Protein AF-A0A4Y3WVN1-F1 (afdb_monomer_lite)

Organism: NCBI:txid76726

pLDDT: mean 84.4, std 11.0, range [40.97, 95.12]

Structure (mmCIF, N/CA/C/O backbone):
data_AF-A0A4Y3WVN1-F1
#
_entry.id   AF-A0A4Y3WVN1-F1
#
loop_
_atom_site.group_PDB
_atom_site.id
_atom_site.type_symbol
_atom_site.label_atom_id
_atom_site.label_alt_id
_atom_site.label_comp_id
_atom_site.label_asym_id
_atom_site.label_entity_id
_atom_site.label_seq_id
_atom_site.pdbx_PDB_ins_code
_atom_site.Cartn_x
_atom_site.Cartn_y
_atom_site.Cartn_z
_atom_site.occupancy
_atom_site.B_iso_or_equiv
_atom_site.auth_seq_id
_atom_site.auth_comp_id
_atom_site.auth_asym_id
_atom_site.auth_atom_id
_atom_site.pdbx_PDB_model_num
ATOM 1 N N . MET A 1 1 ? -23.811 -2.753 -22.718 1.00 45.78 1 MET A N 1
ATOM 2 C CA . MET A 1 1 ? -23.721 -3.896 -21.784 1.00 45.78 1 MET A CA 1
ATOM 3 C C . MET A 1 1 ? -22.757 -3.502 -20.680 1.00 45.78 1 MET A C 1
ATOM 5 O O . MET A 1 1 ? -21.710 -2.979 -21.042 1.00 45.78 1 MET A O 1
ATOM 9 N N . PRO A 1 2 ? -23.090 -3.637 -19.386 1.00 50.47 2 PRO A N 1
ATOM 10 C CA . PRO A 1 2 ? -22.130 -3.324 -18.333 1.00 50.47 2 PRO A CA 1
ATOM 11 C C . PRO A 1 2 ? -20.973 -4.324 -18.413 1.00 50.47 2 PRO A C 1
ATOM 13 O O . PRO A 1 2 ? -21.191 -5.534 -18.348 1.00 50.47 2 PRO A O 1
ATOM 16 N N . THR A 1 3 ? -19.756 -3.825 -18.608 1.00 57.03 3 THR A N 1
ATOM 17 C CA . THR A 1 3 ? -18.534 -4.616 -18.480 1.00 57.03 3 THR A CA 1
ATOM 18 C C . THR A 1 3 ? -18.423 -5.072 -17.031 1.00 57.03 3 THR A C 1
ATOM 20 O O . THR A 1 3 ? -18.305 -4.260 -16.115 1.00 57.03 3 THR A O 1
ATOM 23 N N . GLN A 1 4 ? -18.521 -6.380 -16.803 1.00 53.94 4 GLN A N 1
ATOM 24 C CA . GLN A 1 4 ? -18.196 -6.953 -15.502 1.00 53.94 4 GLN A CA 1
ATOM 25 C C . GLN A 1 4 ? -16.673 -6.946 -15.364 1.00 53.94 4 GLN A C 1
ATOM 27 O O . GLN A 1 4 ? -15.979 -7.599 -16.139 1.00 53.94 4 GLN A O 1
ATOM 32 N N . HIS A 1 5 ? -16.158 -6.191 -14.397 1.00 59.94 5 HIS A N 1
ATOM 33 C CA . HIS A 1 5 ? -14.740 -6.182 -14.055 1.00 59.94 5 HIS A CA 1
ATOM 34 C C . HIS A 1 5 ? -14.532 -7.087 -12.836 1.00 59.94 5 HIS A C 1
ATOM 36 O O . HIS A 1 5 ? -14.998 -6.775 -11.741 1.00 59.94 5 HIS A O 1
ATOM 42 N N . SER A 1 6 ? -13.864 -8.227 -13.022 1.00 67.94 6 SER A N 1
ATOM 43 C CA . SER A 1 6 ? -13.418 -9.080 -11.917 1.00 67.94 6 SER A CA 1
ATOM 44 C C . SER A 1 6 ? -12.037 -8.625 -11.448 1.00 67.94 6 SER A C 1
ATOM 46 O O . SER A 1 6 ? -11.117 -8.546 -12.261 1.00 67.94 6 SER A O 1
ATOM 48 N N . ALA A 1 7 ? -11.879 -8.360 -10.153 1.00 72.06 7 ALA A N 1
ATOM 49 C CA . ALA A 1 7 ? -10.590 -8.050 -9.542 1.00 72.06 7 ALA A CA 1
ATOM 50 C C . ALA A 1 7 ? -10.272 -9.062 -8.436 1.00 72.06 7 ALA A C 1
ATOM 52 O O . ALA A 1 7 ? -11.139 -9.396 -7.625 1.00 72.06 7 ALA A O 1
ATOM 53 N N . THR A 1 8 ? -9.024 -9.527 -8.404 1.00 82.81 8 THR A N 1
ATOM 54 C CA . THR A 1 8 ? -8.519 -10.441 -7.373 1.00 82.81 8 THR A CA 1
ATOM 55 C C . THR A 1 8 ? -7.717 -9.653 -6.345 1.00 82.81 8 THR A C 1
ATOM 57 O O . THR A 1 8 ? -6.919 -8.774 -6.688 1.00 82.81 8 THR A O 1
ATOM 60 N N . TYR A 1 9 ? -7.949 -9.965 -5.075 1.00 86.50 9 TYR A N 1
ATOM 61 C CA . TYR A 1 9 ? -7.278 -9.336 -3.949 1.00 86.50 9 TYR A CA 1
ATOM 62 C C . TYR A 1 9 ? -6.669 -10.409 -3.062 1.00 86.50 9 TYR A C 1
ATOM 64 O O . TYR A 1 9 ? -7.332 -11.394 -2.735 1.00 86.50 9 TYR A O 1
ATOM 72 N N . ASP A 1 10 ? -5.453 -10.162 -2.592 1.00 88.31 10 ASP A N 1
ATOM 73 C CA . ASP A 1 10 ? -4.895 -10.932 -1.494 1.00 88.31 10 ASP A CA 1
ATOM 74 C C . ASP A 1 10 ? -5.360 -10.307 -0.178 1.00 88.31 10 ASP A C 1
ATOM 76 O O . ASP A 1 10 ? -5.363 -9.080 -0.000 1.00 88.31 10 ASP A O 1
ATOM 80 N N . VAL A 1 11 ? -5.746 -11.173 0.755 1.00 88.81 11 VAL A N 1
ATOM 81 C CA . VAL A 1 11 ? -6.246 -10.788 2.073 1.00 88.81 11 VAL A CA 1
ATOM 82 C C . VAL A 1 11 ? -5.196 -11.148 3.112 1.00 88.81 11 VAL A C 1
ATOM 84 O O . VAL A 1 11 ? -4.855 -12.317 3.276 1.00 88.81 11 VAL A O 1
ATOM 87 N N . ALA A 1 12 ? -4.702 -10.149 3.837 1.00 88.69 12 ALA A N 1
ATOM 88 C CA . ALA A 1 12 ? -3.819 -10.349 4.978 1.00 88.69 12 ALA A CA 1
ATOM 89 C C . ALA A 1 12 ? -4.538 -9.971 6.277 1.00 88.69 12 ALA A C 1
ATOM 91 O O . ALA A 1 12 ? -5.179 -8.923 6.359 1.00 88.69 12 ALA A O 1
ATOM 92 N N . VAL A 1 13 ? -4.409 -10.807 7.307 1.00 89.38 13 VAL A N 1
ATOM 93 C CA . VAL A 1 13 ? -4.807 -10.459 8.677 1.00 89.38 13 VAL A CA 1
ATOM 94 C C . VAL A 1 13 ? -3.592 -9.849 9.367 1.00 89.38 13 VAL A C 1
ATOM 96 O O . VAL A 1 13 ? -2.522 -10.453 9.356 1.00 89.38 13 VAL A O 1
ATOM 99 N N . VAL A 1 14 ? -3.750 -8.670 9.964 1.00 85.69 14 VAL A N 1
ATOM 100 C CA . VAL A 1 14 ? -2.683 -7.998 10.718 1.00 85.69 14 VAL A CA 1
ATOM 101 C C . VAL A 1 14 ? -3.135 -7.684 12.139 1.00 85.69 14 VAL A C 1
ATOM 103 O O . VAL A 1 14 ? -4.270 -7.251 12.364 1.00 85.69 14 VAL A O 1
ATOM 106 N N . ASP A 1 15 ? -2.237 -7.894 13.098 1.00 84.00 15 ASP A N 1
ATOM 107 C CA . ASP A 1 15 ? -2.437 -7.513 14.492 1.00 84.00 15 ASP A CA 1
ATOM 108 C C . ASP A 1 15 ? -2.024 -6.052 14.696 1.00 84.00 15 ASP A C 1
ATOM 110 O O . ASP A 1 15 ? -0.886 -5.656 14.446 1.00 84.00 15 ASP A O 1
ATOM 114 N N . LEU A 1 16 ? -2.966 -5.233 15.156 1.00 75.31 16 LEU A N 1
ATOM 115 C CA . LEU A 1 16 ? -2.748 -3.841 15.528 1.00 75.31 16 LEU A CA 1
ATOM 116 C C . LEU A 1 16 ? -2.895 -3.695 17.050 1.00 75.31 16 LEU A C 1
ATOM 118 O O . LEU A 1 16 ? -3.639 -4.454 17.675 1.00 75.31 16 LEU A O 1
ATOM 122 N N . PRO A 1 17 ? -2.310 -2.649 17.666 1.00 72.69 17 PRO A N 1
ATOM 123 C CA . PRO A 1 17 ? -2.490 -2.388 19.097 1.00 72.69 17 PRO A CA 1
ATOM 124 C C . PRO A 1 17 ? -3.959 -2.260 19.540 1.00 72.69 17 PRO A C 1
ATOM 126 O O . PRO A 1 17 ? -4.273 -2.431 20.712 1.00 72.69 17 PRO A O 1
ATOM 129 N N . GLU A 1 18 ? -4.863 -1.922 18.614 1.00 72.56 18 GLU A N 1
ATOM 130 C CA . GLU A 1 18 ? -6.287 -1.685 18.887 1.00 72.56 18 GLU A CA 1
ATOM 131 C C . GLU A 1 18 ? -7.200 -2.852 18.428 1.00 72.56 18 GLU A C 1
ATOM 133 O O . GLU A 1 18 ? -8.428 -2.715 18.469 1.00 72.56 18 GLU A O 1
ATOM 138 N N . GLY A 1 19 ? -6.621 -3.981 17.986 1.00 77.69 19 GLY A N 1
ATOM 139 C CA . GLY A 1 19 ? -7.324 -5.191 17.533 1.00 77.69 19 GLY A CA 1
ATOM 140 C C . GLY A 1 19 ? -6.758 -5.785 16.236 1.00 77.69 19 GLY A C 1
ATOM 141 O O . GLY A 1 19 ? -5.700 -5.388 15.770 1.00 77.69 19 GLY A O 1
ATOM 142 N N . ARG A 1 20 ? -7.484 -6.722 15.619 1.00 82.75 20 ARG A N 1
ATOM 143 C CA . ARG A 1 20 ? -7.120 -7.294 14.310 1.00 82.75 20 ARG A CA 1
ATOM 144 C C . ARG A 1 20 ? -7.732 -6.497 13.165 1.00 82.75 20 ARG A C 1
ATOM 146 O O . ARG A 1 20 ? -8.865 -6.027 13.281 1.00 82.75 20 ARG A O 1
ATOM 153 N N . ALA A 1 21 ? -7.005 -6.382 12.060 1.00 82.44 21 ALA 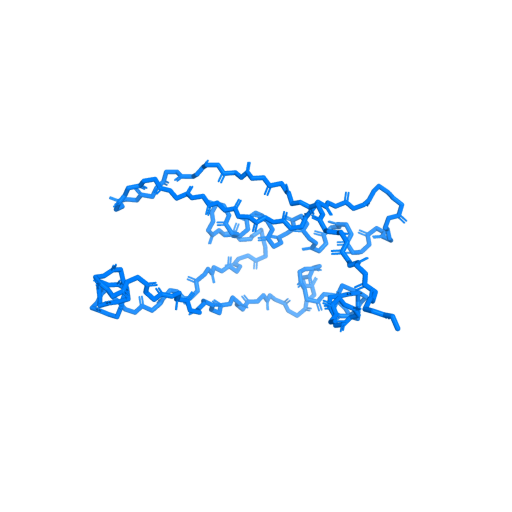A N 1
ATOM 154 C CA . ALA A 1 21 ? -7.488 -5.774 10.827 1.00 82.44 21 ALA A CA 1
ATOM 155 C C . ALA A 1 21 ? -7.297 -6.710 9.630 1.00 82.44 21 ALA A C 1
ATOM 157 O O . ALA A 1 21 ? -6.360 -7.505 9.588 1.00 82.44 21 ALA A O 1
ATOM 158 N N . LEU A 1 22 ? -8.196 -6.584 8.653 1.00 86.25 22 LEU A N 1
ATOM 159 C CA . LEU A 1 22 ? -8.037 -7.173 7.329 1.00 86.25 22 LEU A CA 1
ATOM 160 C C . LEU A 1 22 ? -7.458 -6.114 6.396 1.00 86.25 22 LEU A C 1
ATOM 162 O O . LEU A 1 22 ? -8.019 -5.026 6.257 1.00 86.25 22 LEU A O 1
ATOM 166 N N . VAL A 1 23 ? -6.345 -6.445 5.755 1.00 86.50 23 VAL A N 1
ATOM 167 C CA . VAL A 1 23 ? -5.732 -5.648 4.697 1.00 86.50 23 VAL A CA 1
ATOM 168 C C . VAL A 1 23 ? -6.036 -6.330 3.372 1.00 86.50 23 VAL A C 1
ATOM 170 O O . VAL A 1 23 ? -5.603 -7.456 3.133 1.00 86.50 23 VAL A O 1
ATOM 173 N N . LEU A 1 24 ? -6.775 -5.631 2.514 1.00 86.94 24 LEU A N 1
ATOM 174 C CA . LEU A 1 24 ? -7.004 -6.026 1.129 1.00 86.94 24 LEU A CA 1
ATOM 175 C C . LEU A 1 24 ? -5.949 -5.350 0.259 1.00 86.94 24 LEU A C 1
ATOM 177 O O . LEU A 1 24 ? -5.783 -4.131 0.309 1.00 86.94 24 LEU A O 1
ATOM 181 N N . SER A 1 25 ? -5.220 -6.129 -0.528 1.00 84.62 25 SER A N 1
ATOM 182 C CA . SER A 1 25 ? -4.270 -5.610 -1.513 1.00 84.62 25 SER A CA 1
ATOM 183 C C . SER A 1 25 ? -4.552 -6.251 -2.864 1.00 84.62 25 SER A C 1
ATOM 185 O O . SER A 1 25 ? -4.845 -7.442 -2.880 1.00 84.62 25 SER A O 1
ATOM 187 N N . PRO A 1 26 ? -4.441 -5.524 -3.989 1.00 81.56 26 PRO A N 1
ATOM 188 C CA . PRO A 1 26 ? -4.500 -6.156 -5.301 1.00 81.56 26 PRO A CA 1
ATOM 189 C C . PRO A 1 26 ? -3.521 -7.329 -5.367 1.00 81.56 26 PRO A C 1
ATOM 191 O O . PRO A 1 26 ? -2.393 -7.223 -4.863 1.00 81.56 26 PRO A O 1
ATOM 194 N N . THR A 1 27 ? -3.962 -8.445 -5.943 1.00 86.06 27 THR A N 1
ATOM 195 C CA . THR A 1 27 ? -3.052 -9.537 -6.291 1.00 86.06 27 THR A CA 1
ATOM 196 C C . THR A 1 27 ? -2.058 -9.006 -7.318 1.00 86.06 27 THR A C 1
ATOM 198 O O . THR A 1 27 ? -2.440 -8.288 -8.241 1.00 86.06 27 THR A O 1
ATOM 201 N N . ILE A 1 28 ? -0.774 -9.305 -7.129 1.00 81.88 28 ILE A N 1
ATOM 202 C CA . ILE A 1 28 ? 0.284 -8.882 -8.050 1.00 81.88 28 ILE A CA 1
ATOM 203 C C . ILE A 1 28 ? 0.246 -9.827 -9.256 1.00 81.88 28 ILE A C 1
ATOM 205 O O . ILE A 1 28 ? 0.531 -11.009 -9.064 1.00 81.88 28 ILE A O 1
ATOM 209 N N . PRO A 1 29 ? -0.080 -9.357 -10.474 1.00 82.88 29 PRO A N 1
ATOM 210 C CA . PRO A 1 29 ? -0.041 -10.215 -11.652 1.00 82.88 29 PRO A CA 1
ATOM 211 C C . PRO A 1 29 ? 1.397 -10.674 -11.913 1.00 82.88 29 PRO A C 1
ATOM 213 O O . PRO A 1 29 ? 2.335 -9.875 -11.821 1.00 82.88 29 PRO A O 1
ATOM 216 N N . GLU A 1 30 ? 1.5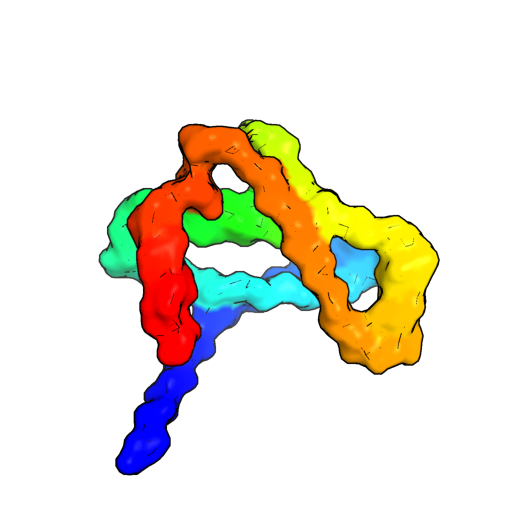93 -11.958 -12.210 1.00 84.50 30 GLU A N 1
ATOM 217 C CA . GLU A 1 30 ? 2.933 -12.509 -12.465 1.00 84.50 30 GLU A CA 1
ATOM 218 C C . GLU A 1 30 ? 3.567 -11.924 -13.734 1.00 84.50 30 GLU A C 1
ATOM 220 O O . GLU A 1 30 ? 4.786 -11.754 -13.795 1.00 84.50 30 GLU A O 1
ATOM 225 N N . ASP A 1 31 ? 2.728 -11.564 -14.705 1.00 88.38 31 ASP A N 1
ATOM 226 C CA . ASP A 1 31 ? 3.067 -10.956 -15.990 1.00 88.38 31 ASP A CA 1
ATOM 227 C C . ASP A 1 31 ? 3.199 -9.424 -15.934 1.00 88.38 31 ASP A C 1
ATOM 229 O O . ASP A 1 31 ? 3.589 -8.799 -16.923 1.00 88.38 31 ASP A O 1
ATOM 233 N N . ALA A 1 32 ? 2.915 -8.797 -14.786 1.00 87.44 32 ALA A N 1
ATOM 234 C CA . ALA A 1 32 ? 3.079 -7.358 -14.640 1.00 87.44 32 ALA A CA 1
ATOM 235 C C . ALA A 1 32 ? 4.562 -6.946 -14.767 1.00 87.44 32 ALA A C 1
ATOM 237 O O . ALA A 1 32 ? 5.456 -7.677 -14.318 1.00 87.44 32 ALA A O 1
ATOM 238 N N . PRO A 1 33 ? 4.850 -5.743 -15.305 1.00 92.19 33 PRO A N 1
ATOM 239 C CA . PRO A 1 33 ? 6.214 -5.233 -15.392 1.00 92.19 33 PRO A CA 1
ATOM 240 C C . PRO A 1 33 ? 6.932 -5.257 -14.030 1.00 92.19 33 P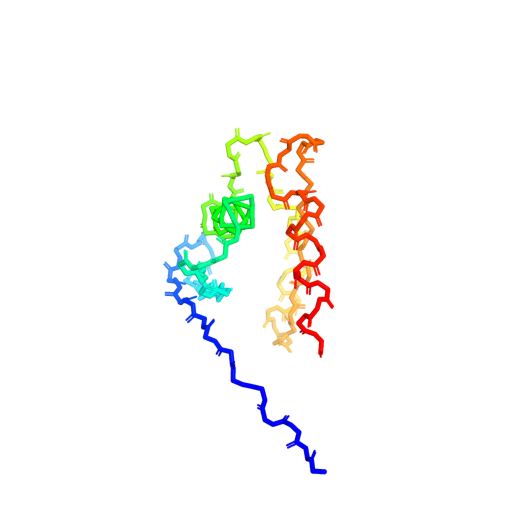RO A C 1
ATOM 242 O O . PRO A 1 33 ? 6.298 -4.966 -13.009 1.00 92.19 33 PRO A O 1
ATOM 245 N N . PRO A 1 34 ? 8.253 -5.530 -13.976 1.00 92.38 34 PRO A N 1
ATOM 246 C CA . PRO A 1 34 ? 8.991 -5.631 -12.714 1.00 92.38 34 PRO A CA 1
ATOM 247 C C . PRO A 1 34 ? 8.819 -4.420 -11.787 1.00 92.38 34 PRO A C 1
ATOM 249 O O . PRO A 1 34 ? 8.614 -4.597 -10.588 1.00 92.38 34 PRO A O 1
ATOM 252 N N . ALA A 1 35 ? 8.818 -3.203 -12.343 1.00 90.00 35 ALA A N 1
ATOM 253 C CA . ALA A 1 35 ? 8.599 -1.967 -11.589 1.00 90.00 35 ALA A CA 1
ATOM 254 C C . ALA A 1 35 ? 7.215 -1.922 -10.913 1.00 90.00 35 ALA A C 1
ATOM 256 O O . ALA A 1 35 ? 7.098 -1.557 -9.745 1.00 90.00 35 ALA A O 1
ATOM 257 N N . VAL A 1 36 ? 6.170 -2.386 -11.608 1.00 90.31 36 VAL A N 1
ATOM 258 C CA . VAL A 1 36 ? 4.803 -2.465 -11.069 1.00 90.31 36 VAL A CA 1
ATOM 259 C C . VAL A 1 36 ? 4.730 -3.505 -9.953 1.00 90.31 36 VAL A C 1
ATOM 261 O O . VAL A 1 36 ? 4.182 -3.227 -8.886 1.00 90.31 36 VAL A O 1
ATOM 264 N N . ARG A 1 37 ? 5.314 -4.692 -10.166 1.00 91.88 37 ARG A N 1
ATOM 265 C CA . ARG A 1 37 ? 5.337 -5.767 -9.162 1.00 91.88 37 ARG A CA 1
ATOM 266 C C . ARG A 1 37 ? 6.030 -5.317 -7.880 1.00 91.88 37 ARG A C 1
ATOM 268 O O . ARG A 1 37 ? 5.468 -5.465 -6.794 1.00 91.88 37 ARG A O 1
ATOM 275 N N . GLU A 1 38 ? 7.214 -4.727 -8.015 1.00 93.31 38 GLU A N 1
ATOM 276 C CA . GLU A 1 38 ? 7.984 -4.210 -6.886 1.00 93.31 38 GLU A CA 1
ATOM 277 C C . GLU A 1 38 ? 7.231 -3.079 -6.178 1.00 93.31 38 GLU A C 1
ATOM 279 O O . GLU A 1 38 ? 7.108 -3.073 -4.954 1.00 93.31 38 GLU A O 1
ATOM 284 N N . GLY A 1 39 ? 6.645 -2.152 -6.932 1.00 92.81 39 GLY A N 1
ATOM 285 C CA . GLY A 1 39 ? 5.861 -1.059 -6.381 1.00 92.81 39 GLY A CA 1
ATOM 286 C C . GLY A 1 39 ? 4.643 -1.514 -5.567 1.00 92.81 39 GLY A C 1
ATOM 287 O O . GLY A 1 39 ? 4.423 -1.023 -4.452 1.00 92.81 39 GLY A O 1
ATOM 288 N N . ILE A 1 40 ? 3.886 -2.507 -6.054 1.00 91.31 40 ILE A N 1
ATOM 289 C CA . ILE A 1 40 ? 2.781 -3.112 -5.289 1.00 91.31 40 ILE A CA 1
ATOM 290 C C . ILE A 1 40 ? 3.318 -3.818 -4.038 1.00 91.31 40 ILE A C 1
ATOM 292 O O . ILE A 1 40 ? 2.744 -3.658 -2.957 1.00 91.31 40 ILE A O 1
ATOM 296 N N . ALA A 1 41 ? 4.432 -4.550 -4.146 1.00 91.69 41 ALA A N 1
ATOM 297 C CA . ALA A 1 41 ? 5.053 -5.214 -3.003 1.00 91.69 41 ALA A CA 1
ATOM 298 C C . ALA A 1 41 ? 5.463 -4.207 -1.911 1.00 91.69 41 ALA A C 1
ATOM 300 O O . ALA A 1 41 ? 5.164 -4.419 -0.733 1.00 91.69 41 ALA A O 1
ATOM 301 N N . ARG A 1 42 ? 6.047 -3.059 -2.285 1.00 92.94 42 ARG A N 1
ATOM 302 C CA . ARG A 1 42 ? 6.386 -1.971 -1.347 1.00 92.94 42 ARG A CA 1
ATOM 303 C C . ARG A 1 42 ? 5.154 -1.398 -0.655 1.00 92.94 42 ARG A C 1
ATOM 305 O O . ARG A 1 42 ? 5.159 -1.265 0.569 1.00 92.94 42 ARG A O 1
ATOM 312 N N . ARG A 1 43 ? 4.083 -1.118 -1.406 1.00 91.06 43 ARG A N 1
ATOM 313 C CA . ARG A 1 43 ? 2.810 -0.641 -0.835 1.00 91.06 43 ARG A CA 1
ATOM 314 C C . ARG A 1 43 ? 2.207 -1.673 0.124 1.00 91.06 43 ARG A C 1
ATOM 316 O O . ARG A 1 43 ? 1.740 -1.299 1.198 1.00 91.06 43 ARG A O 1
ATOM 323 N N . ARG A 1 44 ? 2.277 -2.970 -0.205 1.00 90.69 44 ARG A N 1
ATOM 324 C CA . ARG A 1 44 ? 1.826 -4.057 0.682 1.00 90.69 44 ARG A CA 1
ATOM 325 C C . ARG A 1 44 ? 2.605 -4.076 1.995 1.00 90.69 44 ARG A C 1
ATOM 327 O O . ARG A 1 44 ? 1.969 -4.130 3.042 1.00 90.69 44 ARG A O 1
ATOM 334 N N . ILE A 1 45 ? 3.936 -3.972 1.951 1.00 90.44 45 ILE A N 1
ATOM 335 C CA . ILE A 1 45 ? 4.781 -3.901 3.156 1.00 90.44 45 ILE A CA 1
ATOM 336 C C . ILE A 1 45 ? 4.340 -2.742 4.057 1.00 90.44 45 ILE A C 1
ATOM 338 O O . ILE A 1 45 ? 4.183 -2.923 5.263 1.00 90.44 45 ILE A O 1
ATO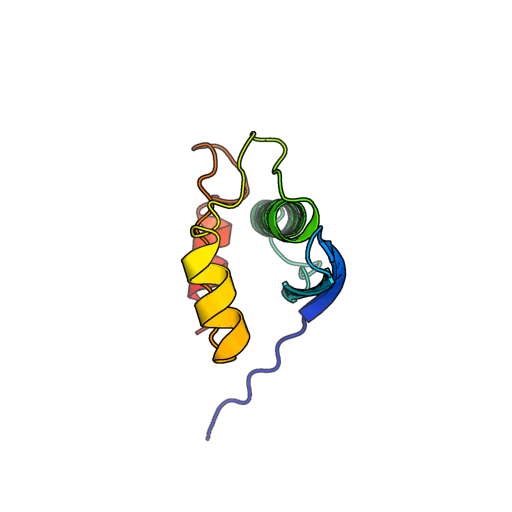M 342 N N . THR A 1 46 ? 4.101 -1.554 3.496 1.00 91.06 46 THR A N 1
ATOM 343 C CA . THR A 1 46 ? 3.652 -0.405 4.296 1.00 91.06 46 THR A CA 1
ATOM 344 C C . THR A 1 46 ? 2.238 -0.592 4.845 1.00 91.06 46 THR A C 1
ATOM 346 O O . THR A 1 46 ? 1.986 -0.224 5.990 1.00 91.06 46 THR A O 1
ATOM 349 N N . ASN A 1 47 ? 1.335 -1.209 4.082 1.00 87.25 47 ASN A N 1
ATOM 350 C CA . ASN A 1 47 ? -0.036 -1.471 4.520 1.00 87.25 47 ASN A CA 1
ATOM 351 C C . ASN A 1 47 ? -0.126 -2.517 5.642 1.00 87.25 47 ASN A C 1
ATOM 353 O O . ASN A 1 47 ? -1.022 -2.417 6.478 1.00 87.25 47 ASN A O 1
ATOM 357 N N . THR A 1 48 ? 0.767 -3.513 5.668 1.00 86.62 48 THR A N 1
ATOM 358 C CA . THR A 1 48 ? 0.736 -4.587 6.674 1.00 86.62 48 THR A CA 1
ATOM 359 C C . THR A 1 48 ? 1.695 -4.354 7.838 1.00 86.62 48 THR A C 1
ATOM 361 O O . THR A 1 48 ? 1.304 -4.510 8.990 1.00 86.62 48 THR A O 1
ATOM 364 N N . GLY A 1 49 ? 2.941 -3.974 7.552 1.00 79.56 49 GLY A N 1
ATOM 365 C CA . GLY A 1 49 ? 4.011 -3.784 8.536 1.00 79.56 49 GLY A CA 1
ATOM 366 C C . GLY A 1 49 ? 4.213 -2.333 8.976 1.00 79.56 49 GLY A C 1
ATOM 367 O O . GLY A 1 49 ? 4.997 -2.061 9.882 1.00 79.56 49 GLY A O 1
ATOM 368 N N . GLY A 1 50 ? 3.535 -1.377 8.339 1.00 81.62 50 GLY A N 1
ATOM 369 C CA . GLY A 1 50 ? 3.536 0.032 8.735 1.00 81.62 50 GLY A CA 1
ATOM 370 C C . GLY A 1 50 ? 4.768 0.841 8.319 1.00 81.62 50 GLY A C 1
ATOM 371 O O . GLY A 1 50 ? 4.725 2.066 8.421 1.00 81.62 50 GLY A O 1
ATOM 372 N N . THR A 1 51 ? 5.848 0.205 7.842 1.00 91.62 51 THR A N 1
ATOM 373 C CA . THR A 1 51 ? 7.076 0.898 7.407 1.00 91.62 51 THR A CA 1
ATOM 374 C C . THR A 1 51 ? 7.634 0.313 6.107 1.00 91.62 51 THR A C 1
ATOM 376 O O . THR A 1 51 ? 7.928 -0.875 6.033 1.00 91.62 51 THR A O 1
ATOM 379 N N . CYS A 1 52 ? 7.813 1.151 5.083 1.00 94.75 52 CYS A N 1
ATOM 380 C CA . CYS A 1 52 ? 8.550 0.808 3.863 1.00 94.75 52 CYS A CA 1
ATOM 381 C C . CYS A 1 52 ? 10.067 0.818 4.125 1.00 94.75 52 CYS A C 1
ATOM 383 O O . CYS A 1 52 ? 10.526 1.679 4.878 1.00 94.75 52 CYS A O 1
ATOM 385 N N . PRO A 1 53 ? 10.890 0.001 3.437 1.00 94.19 53 PRO A N 1
ATOM 386 C CA . PRO A 1 53 ? 12.347 0.101 3.563 1.00 94.19 53 PRO A CA 1
ATOM 387 C C . PRO A 1 53 ? 12.946 1.448 3.121 1.00 94.19 53 PRO A C 1
ATOM 389 O O . PRO A 1 53 ? 14.065 1.758 3.504 1.00 94.19 53 PRO A O 1
ATOM 392 N N . CYS A 1 54 ? 12.210 2.281 2.374 1.00 94.75 54 CYS A N 1
ATOM 393 C CA . CYS A 1 54 ? 12.619 3.664 2.095 1.00 94.75 54 CYS A CA 1
ATOM 394 C C . CYS A 1 54 ? 12.378 4.629 3.278 1.00 94.75 54 CYS A C 1
ATOM 396 O O . CYS A 1 54 ? 12.528 5.835 3.120 1.00 94.75 54 CYS A O 1
ATOM 398 N N . GLY A 1 55 ? 11.915 4.131 4.430 1.00 93.88 55 GLY A N 1
ATOM 399 C CA . GLY A 1 55 ? 11.582 4.921 5.620 1.00 93.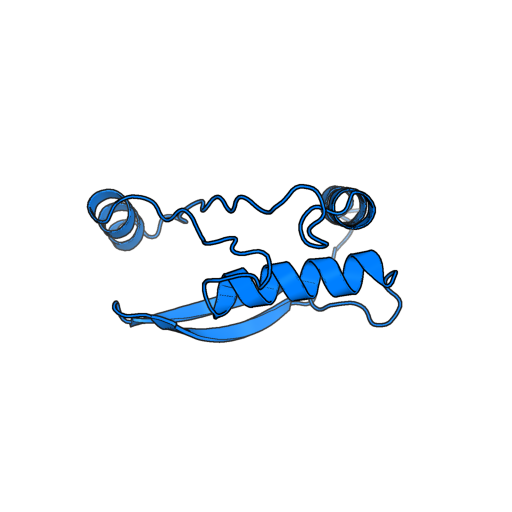88 55 GLY A CA 1
ATOM 400 C C . GLY A 1 55 ? 10.138 5.428 5.681 1.00 93.88 55 GLY A C 1
ATOM 401 O O . GLY A 1 55 ? 9.720 5.921 6.728 1.00 93.88 55 GLY A O 1
ATOM 402 N N . ALA A 1 56 ? 9.357 5.276 4.606 1.00 94.38 56 ALA A N 1
ATOM 403 C CA . ALA A 1 56 ? 7.968 5.732 4.555 1.00 94.38 56 ALA A CA 1
ATOM 404 C C . ALA A 1 56 ? 7.097 5.038 5.604 1.00 94.38 56 ALA A C 1
ATOM 406 O O . ALA A 1 56 ? 7.208 3.826 5.814 1.00 94.38 56 ALA A O 1
ATOM 407 N N . ARG A 1 57 ? 6.186 5.795 6.217 1.00 91.56 57 ARG A N 1
ATOM 408 C CA . ARG A 1 57 ? 5.221 5.301 7.205 1.00 91.56 57 ARG A CA 1
ATOM 409 C C . ARG A 1 57 ? 3.828 5.823 6.897 1.00 91.56 57 ARG A C 1
ATOM 411 O O . ARG A 1 57 ? 3.665 6.888 6.311 1.00 91.56 57 ARG A O 1
ATOM 418 N N . ALA A 1 58 ? 2.821 5.077 7.335 1.00 85.19 58 ALA A N 1
ATOM 419 C CA . ALA A 1 58 ? 1.438 5.524 7.269 1.00 85.19 58 ALA A CA 1
ATOM 420 C C . ALA A 1 58 ? 1.207 6.759 8.153 1.00 85.19 58 ALA A C 1
ATOM 422 O O . ALA A 1 58 ? 1.287 6.682 9.383 1.00 85.19 58 ALA A O 1
ATOM 423 N N . CYS A 1 59 ? 0.844 7.883 7.535 1.00 83.75 59 CYS A N 1
ATOM 424 C CA . CYS A 1 59 ? 0.388 9.085 8.226 1.00 83.75 59 CYS A CA 1
ATOM 425 C C . CYS A 1 59 ? -1.059 8.869 8.678 1.00 83.75 59 CYS A C 1
ATOM 427 O O . CYS A 1 59 ? -2.027 9.250 8.013 1.00 83.75 59 CYS A O 1
ATOM 429 N N . LEU A 1 60 ? -1.213 8.176 9.807 1.00 82.88 60 LEU A N 1
ATOM 430 C CA . LEU A 1 60 ? -2.520 7.896 10.382 1.00 82.88 60 LEU A CA 1
ATOM 431 C C . LEU A 1 60 ? -3.143 9.181 10.947 1.00 82.88 60 LEU A C 1
ATOM 433 O O . LEU A 1 60 ? -2.470 9.918 11.671 1.00 82.88 60 LEU A O 1
ATOM 437 N N . PRO A 1 61 ? -4.452 9.411 10.738 1.00 84.00 61 PRO A N 1
ATOM 438 C CA . PRO A 1 61 ? -5.160 10.474 11.434 1.00 84.00 61 PRO A CA 1
ATOM 439 C C . PRO A 1 61 ? -5.048 10.328 12.952 1.00 84.00 61 PRO A C 1
ATOM 441 O O . PRO A 1 61 ? -4.844 9.229 13.487 1.00 84.00 61 PRO A O 1
ATOM 444 N N . ASN A 1 62 ? -5.232 11.444 13.659 1.00 88.94 62 ASN A N 1
ATOM 445 C CA . ASN A 1 62 ? -5.168 11.457 15.116 1.00 88.94 62 ASN A CA 1
ATOM 446 C C . ASN A 1 62 ? -6.169 10.465 15.749 1.00 88.94 62 ASN A C 1
ATOM 448 O O . ASN A 1 62 ? -7.189 10.083 15.163 1.00 88.94 62 ASN A O 1
ATOM 452 N N . ARG A 1 63 ? -5.889 10.059 16.993 1.00 88.12 63 ARG A N 1
ATOM 453 C CA . ARG A 1 63 ? -6.658 9.026 17.709 1.00 88.12 63 ARG A CA 1
ATOM 454 C C . ARG A 1 63 ? -8.158 9.335 17.790 1.00 88.12 63 ARG A C 1
ATOM 456 O O . ARG A 1 63 ? -8.974 8.422 17.677 1.00 88.12 63 ARG A O 1
ATOM 463 N N . ALA A 1 64 ? -8.527 10.602 17.985 1.00 91.25 64 ALA A N 1
ATOM 464 C CA . ALA A 1 64 ? -9.926 11.020 18.069 1.00 91.25 64 ALA A CA 1
ATOM 465 C C . ALA A 1 64 ? -10.667 10.789 16.741 1.00 91.25 64 ALA A C 1
ATOM 467 O O . ALA A 1 64 ? -11.767 10.233 16.738 1.00 91.25 64 ALA A O 1
ATOM 468 N N . THR A 1 65 ? -10.025 11.127 15.620 1.00 90.19 65 THR A N 1
ATOM 469 C CA . THR A 1 65 ? -10.557 10.922 14.266 1.00 90.19 65 THR A CA 1
ATOM 470 C C . THR A 1 65 ? -10.748 9.439 13.970 1.00 90.19 65 THR A C 1
ATOM 472 O O . THR A 1 65 ? -11.843 9.035 13.580 1.00 90.19 65 THR A O 1
ATOM 475 N N . ARG A 1 66 ? -9.744 8.599 14.264 1.00 88.44 66 ARG A N 1
ATOM 476 C CA . ARG A 1 66 ? -9.845 7.139 14.066 1.00 88.44 66 ARG A CA 1
ATOM 477 C C . ARG A 1 66 ? -10.983 6.522 14.879 1.00 88.44 66 ARG A C 1
ATOM 479 O O . ARG A 1 66 ? -11.750 5.710 14.371 1.00 88.44 66 ARG A O 1
ATOM 486 N N . ARG A 1 67 ? -11.141 6.938 16.141 1.00 89.06 67 ARG A N 1
ATOM 487 C CA . ARG A 1 67 ? -12.234 6.470 17.011 1.00 89.06 67 ARG A CA 1
ATOM 488 C C . ARG A 1 67 ? -13.607 6.894 16.498 1.00 89.06 67 ARG A C 1
ATOM 490 O O . ARG A 1 67 ? -14.546 6.105 16.570 1.00 89.06 67 ARG A O 1
ATOM 497 N N . ARG A 1 68 ? -13.736 8.126 15.996 1.00 92.44 68 ARG A N 1
ATOM 498 C CA . ARG A 1 68 ? -14.980 8.613 15.384 1.00 92.44 68 ARG A CA 1
ATOM 499 C C . ARG A 1 68 ? -15.335 7.789 14.150 1.00 92.44 68 ARG A C 1
ATOM 501 O O . ARG A 1 68 ? -16.465 7.319 14.088 1.00 92.44 68 ARG A O 1
ATOM 508 N N . ALA A 1 69 ? -14.378 7.568 13.248 1.00 89.81 69 ALA A N 1
ATOM 509 C CA . ALA A 1 69 ? -14.584 6.769 12.044 1.00 89.81 69 ALA A CA 1
ATOM 510 C C . ALA A 1 69 ? -15.007 5.331 12.390 1.00 89.81 69 ALA A C 1
ATOM 512 O O . ALA A 1 69 ? -16.046 4.870 11.925 1.00 89.81 69 ALA A O 1
ATOM 513 N N . LYS A 1 70 ? -14.302 4.677 13.330 1.00 87.50 70 LYS A N 1
ATOM 514 C CA . LYS A 1 70 ? -14.650 3.333 13.829 1.00 87.50 70 LYS A CA 1
ATOM 515 C C . LYS A 1 70 ? -16.086 3.253 14.352 1.00 87.50 70 LYS A C 1
ATOM 517 O O . LYS A 1 70 ? -16.812 2.337 13.989 1.00 87.50 70 LYS A O 1
ATOM 522 N N . ARG A 1 71 ? -16.514 4.207 15.190 1.00 90.62 71 ARG A N 1
ATOM 523 C CA . ARG A 1 71 ? -17.884 4.221 15.747 1.00 90.62 71 ARG A CA 1
ATOM 524 C C . ARG A 1 71 ? -18.969 4.411 14.692 1.00 90.62 71 ARG A C 1
ATOM 526 O O . ARG A 1 71 ? -20.102 4.020 14.930 1.00 90.62 71 ARG A O 1
ATOM 533 N N . ARG A 1 72 ? -18.636 5.046 13.571 1.00 94.00 72 ARG A N 1
ATOM 534 C CA . ARG A 1 72 ? -19.572 5.338 12.483 1.00 94.00 72 ARG A CA 1
ATOM 535 C C . ARG A 1 72 ? -19.499 4.337 11.331 1.00 94.00 72 ARG A C 1
ATOM 537 O O . ARG A 1 72 ? -20.252 4.482 10.379 1.00 94.00 72 ARG A O 1
ATOM 544 N N . GLY A 1 73 ? -18.592 3.358 11.396 1.00 88.50 73 GLY A N 1
ATOM 545 C CA . GLY A 1 73 ? -18.319 2.460 10.272 1.00 88.50 73 GLY A CA 1
ATOM 546 C C . GLY A 1 73 ? -17.741 3.182 9.047 1.00 88.50 73 GLY A C 1
ATOM 547 O O . GLY A 1 73 ? -17.882 2.699 7.930 1.00 88.50 73 GLY A O 1
ATOM 548 N N . GLU A 1 74 ? -17.119 4.350 9.233 1.00 89.75 74 GLU A N 1
ATOM 549 C CA . GLU A 1 74 ? -16.548 5.143 8.141 1.00 89.75 74 GLU A CA 1
ATOM 550 C C . GLU A 1 74 ? -15.135 4.649 7.795 1.00 89.75 74 GLU A C 1
ATOM 552 O O . GLU A 1 74 ? -14.314 4.362 8.675 1.00 89.75 74 GLU A O 1
ATOM 557 N N . MET A 1 75 ? -14.816 4.614 6.500 1.00 84.19 75 MET A N 1
ATOM 558 C CA . MET A 1 75 ? -13.454 4.352 6.039 1.00 84.19 75 ME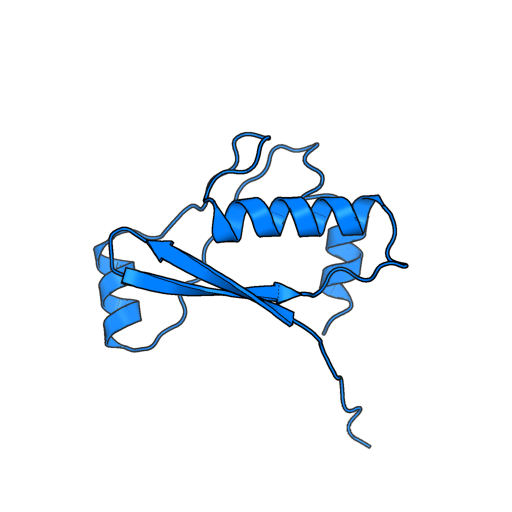T A CA 1
ATOM 559 C C . MET A 1 75 ? -12.541 5.538 6.355 1.00 84.19 75 MET A C 1
ATOM 561 O O . MET A 1 75 ? -12.884 6.696 6.121 1.00 84.19 75 MET A O 1
ATOM 565 N N . THR A 1 76 ? -11.342 5.245 6.855 1.00 83.25 76 THR A N 1
ATOM 566 C CA . THR A 1 76 ? -10.316 6.263 7.093 1.00 83.25 76 THR A CA 1
ATOM 567 C C . THR A 1 76 ? -9.370 6.319 5.903 1.00 83.25 76 THR A C 1
ATOM 569 O O . THR A 1 76 ? -8.734 5.322 5.573 1.00 83.25 76 THR A O 1
ATOM 572 N N . ARG A 1 77 ? -9.244 7.492 5.275 1.00 82.00 77 ARG A N 1
ATOM 573 C CA . ARG A 1 77 ? -8.203 7.722 4.270 1.00 82.00 77 ARG A CA 1
ATOM 574 C C . ARG A 1 77 ? -6.867 7.938 4.979 1.00 82.00 77 ARG A C 1
ATOM 576 O O . ARG A 1 77 ? -6.768 8.771 5.878 1.00 82.00 77 ARG A O 1
ATOM 583 N N . VAL A 1 78 ? -5.859 7.182 4.563 1.00 83.06 78 VAL A N 1
ATOM 584 C CA . VAL A 1 78 ? -4.485 7.274 5.062 1.00 83.06 78 VAL A CA 1
ATOM 585 C C . VAL A 1 78 ? -3.604 7.742 3.915 1.00 83.06 78 VAL A C 1
ATOM 587 O O . VAL A 1 78 ? -3.769 7.287 2.784 1.00 83.06 78 VAL A O 1
ATOM 590 N N . HIS A 1 79 ? -2.703 8.672 4.210 1.00 85.44 79 HIS A N 1
ATOM 591 C CA . HIS A 1 79 ? -1.678 9.114 3.275 1.00 85.44 79 HIS A CA 1
ATOM 592 C C . HIS A 1 79 ? -0.340 8.472 3.651 1.00 85.44 79 HIS A C 1
ATOM 594 O O . HIS A 1 79 ? -0.069 8.250 4.832 1.00 85.44 79 HIS A O 1
ATOM 600 N N . VAL A 1 80 ? 0.474 8.147 2.652 1.00 89.81 80 VAL A N 1
ATOM 601 C CA . VAL A 1 80 ? 1.824 7.609 2.827 1.00 89.81 80 VAL A CA 1
ATOM 602 C C . VAL A 1 80 ? 2.737 8.407 1.913 1.00 89.81 80 VAL A C 1
ATOM 604 O O . VAL A 1 80 ? 2.488 8.478 0.711 1.00 89.81 80 VAL A O 1
ATOM 607 N N . GLU A 1 81 ? 3.787 8.981 2.485 1.00 91.69 81 GLU A N 1
ATOM 608 C CA . GLU A 1 81 ? 4.804 9.727 1.750 1.00 91.69 81 GLU A CA 1
ATOM 609 C C . GLU A 1 81 ? 6.035 8.840 1.580 1.00 91.69 81 GLU A C 1
ATOM 611 O O . GLU A 1 81 ? 6.675 8.441 2.556 1.00 91.69 81 GLU A O 1
ATOM 616 N N . HIS A 1 82 ? 6.333 8.489 0.333 1.00 93.69 82 HIS A N 1
ATOM 617 C CA . HIS A 1 82 ? 7.524 7.732 -0.030 1.00 93.69 82 HIS A CA 1
ATOM 618 C C . HIS A 1 82 ? 8.645 8.665 -0.500 1.00 93.69 82 HIS A C 1
ATOM 620 O O . HIS A 1 82 ? 8.392 9.789 -0.926 1.00 93.69 82 HIS A O 1
ATOM 626 N N . ALA A 1 83 ? 9.891 8.190 -0.420 1.00 93.75 83 ALA A N 1
ATOM 627 C CA . ALA A 1 83 ? 11.024 8.880 -1.034 1.00 93.75 83 ALA A CA 1
ATOM 628 C C . ALA A 1 83 ? 10.838 8.964 -2.560 1.00 93.75 83 ALA A C 1
ATOM 630 O O . ALA A 1 83 ? 10.218 8.069 -3.132 1.00 93.75 83 ALA A O 1
ATOM 631 N N . VAL A 1 84 ? 11.411 9.994 -3.195 1.00 89.94 84 VAL A N 1
ATOM 632 C CA . VAL A 1 84 ? 11.271 10.266 -4.643 1.00 89.94 84 VAL A CA 1
ATOM 633 C C . VAL A 1 84 ? 11.568 9.027 -5.493 1.00 89.94 84 VAL A C 1
ATOM 635 O O . VAL A 1 84 ? 10.760 8.664 -6.340 1.00 89.94 84 VAL A O 1
ATOM 638 N N . ASP A 1 85 ? 12.649 8.313 -5.183 1.00 91.56 85 ASP A N 1
ATOM 639 C CA . ASP A 1 85 ? 13.093 7.143 -5.953 1.00 91.56 85 ASP A CA 1
ATOM 640 C C . ASP A 1 85 ? 12.557 5.811 -5.396 1.00 91.56 85 ASP A C 1
ATOM 642 O O . ASP A 1 85 ? 13.125 4.738 -5.614 1.00 91.56 85 ASP A O 1
ATOM 646 N N . CYS A 1 86 ? 11.483 5.845 -4.601 1.00 95.12 86 CYS A N 1
ATOM 647 C CA . CYS A 1 86 ? 10.880 4.623 -4.094 1.00 95.12 86 CYS A CA 1
ATOM 648 C C . CYS A 1 86 ? 10.065 3.931 -5.199 1.00 95.12 86 CYS A C 1
ATOM 650 O O . CYS A 1 86 ? 9.183 4.560 -5.779 1.00 95.12 86 CYS A O 1
ATOM 652 N N . PRO A 1 87 ? 10.200 2.606 -5.394 1.00 94.88 87 PRO A N 1
ATOM 653 C CA . PRO A 1 87 ? 9.350 1.880 -6.343 1.00 94.88 87 PRO A CA 1
ATOM 654 C C . PRO A 1 87 ? 7.841 2.001 -6.057 1.00 94.88 87 PRO A C 1
ATOM 656 O O . PRO A 1 87 ? 7.012 1.789 -6.934 1.00 94.88 87 PRO A O 1
ATOM 659 N N . ALA A 1 88 ? 7.452 2.352 -4.825 1.00 92.25 88 ALA A N 1
ATOM 660 C CA . ALA A 1 88 ? 6.053 2.584 -4.462 1.00 92.25 88 ALA A CA 1
ATOM 661 C C . ALA A 1 88 ? 5.433 3.837 -5.114 1.00 92.25 88 ALA A C 1
ATOM 663 O O . ALA A 1 88 ? 4.207 3.983 -5.076 1.00 92.25 88 ALA A O 1
ATOM 664 N N . THR A 1 89 ? 6.256 4.729 -5.666 1.00 91.56 89 THR A N 1
ATOM 665 C CA . THR A 1 89 ? 5.871 5.959 -6.381 1.00 91.56 89 THR A CA 1
ATOM 666 C C . THR A 1 89 ? 6.321 5.944 -7.839 1.00 91.56 89 THR A C 1
ATOM 668 O O . THR A 1 89 ? 6.332 6.985 -8.483 1.00 91.56 89 THR A O 1
ATOM 671 N N . ASP A 1 90 ? 6.690 4.772 -8.360 1.00 92.25 90 ASP A N 1
ATOM 672 C CA . ASP A 1 90 ? 7.100 4.611 -9.752 1.00 92.25 90 ASP A CA 1
ATOM 673 C C . ASP A 1 90 ? 5.971 5.008 -10.721 1.00 92.25 90 ASP A C 1
ATOM 675 O O . ASP A 1 90 ? 4.800 4.665 -10.520 1.00 92.25 90 ASP A O 1
ATOM 679 N N . GLU A 1 91 ? 6.313 5.722 -11.793 1.00 87.69 91 GLU A N 1
ATOM 680 C CA . GLU A 1 91 ? 5.334 6.224 -12.761 1.00 87.69 91 GLU A CA 1
ATOM 681 C C . GLU A 1 91 ? 4.569 5.096 -13.465 1.00 87.69 91 GLU A C 1
ATOM 683 O O . GLU A 1 91 ? 3.369 5.234 -13.724 1.00 87.69 91 GLU A O 1
ATOM 688 N N . ALA A 1 92 ? 5.217 3.958 -13.740 1.00 85.75 92 ALA A N 1
ATOM 689 C CA . ALA A 1 92 ? 4.564 2.812 -14.366 1.00 85.75 92 ALA A CA 1
ATOM 690 C C . ALA A 1 92 ? 3.513 2.201 -13.431 1.00 85.75 92 ALA A C 1
ATOM 692 O O . ALA A 1 92 ? 2.437 1.795 -13.879 1.00 85.75 92 ALA A O 1
ATOM 693 N N . LEU A 1 93 ? 3.792 2.180 -12.123 1.00 86.25 93 LEU A N 1
ATOM 694 C CA . LEU A 1 93 ? 2.818 1.771 -11.114 1.00 86.25 93 LEU A CA 1
ATOM 695 C C . LEU A 1 93 ? 1.639 2.745 -11.064 1.00 86.25 93 LEU A C 1
ATOM 697 O O . LEU A 1 93 ? 0.485 2.315 -11.042 1.00 86.25 93 LEU A O 1
ATOM 701 N N . ASP A 1 94 ? 1.902 4.047 -11.050 1.00 84.00 94 ASP A N 1
ATOM 702 C CA . ASP A 1 94 ? 0.845 5.054 -10.999 1.00 84.00 94 ASP A CA 1
ATOM 703 C C . ASP A 1 94 ? -0.036 5.036 -12.254 1.00 84.00 94 ASP A C 1
ATOM 705 O O . ASP A 1 94 ? -1.263 5.137 -12.144 1.00 84.00 94 ASP A O 1
ATOM 709 N N . ALA A 1 95 ? 0.554 4.834 -13.433 1.00 83.88 95 ALA A N 1
ATOM 710 C CA . ALA A 1 95 ? -0.178 4.627 -14.678 1.00 83.88 95 ALA A CA 1
ATOM 711 C C . ALA A 1 95 ? -1.052 3.364 -14.614 1.00 83.88 95 ALA A C 1
ATOM 713 O O . ALA A 1 95 ? -2.250 3.434 -14.905 1.00 83.88 95 ALA A O 1
ATOM 714 N N . ALA A 1 96 ? -0.490 2.239 -14.154 1.00 80.94 96 ALA A N 1
ATOM 715 C CA . ALA A 1 96 ? -1.222 0.984 -13.999 1.00 80.94 96 ALA A CA 1
ATOM 716 C C . ALA A 1 96 ? -2.418 1.134 -13.045 1.00 80.94 96 ALA A C 1
ATOM 718 O O . ALA A 1 96 ? -3.519 0.691 -13.359 1.00 80.94 96 ALA A O 1
ATOM 719 N N . MET A 1 97 ? -2.244 1.830 -11.917 1.00 76.81 97 MET A N 1
ATOM 720 C CA . MET A 1 97 ? -3.306 2.034 -10.924 1.00 76.81 97 MET A CA 1
ATOM 721 C C . MET A 1 97 ? -4.404 2.996 -11.397 1.00 76.81 97 MET A C 1
ATOM 723 O O . MET A 1 97 ? -5.561 2.844 -11.003 1.00 76.81 97 MET A O 1
ATOM 727 N N . ARG A 1 98 ? -4.081 3.986 -12.240 1.00 73.69 98 ARG A N 1
ATOM 728 C CA . ARG A 1 98 ? -5.080 4.900 -12.827 1.00 73.69 98 ARG A CA 1
ATOM 729 C C . ARG A 1 98 ? -5.952 4.224 -13.888 1.00 73.69 98 ARG A C 1
ATOM 731 O O . ARG A 1 98 ? -7.074 4.681 -14.093 1.00 73.69 98 ARG A O 1
ATOM 738 N N . GLY A 1 99 ? -5.459 3.155 -14.516 1.00 57.59 99 GLY A N 1
ATOM 739 C CA . GLY A 1 99 ? -6.193 2.350 -15.497 1.00 57.59 99 GLY A CA 1
ATOM 740 C C . GLY A 1 99 ? -7.256 1.410 -14.910 1.00 57.59 99 GLY A C 1
ATOM 741 O O . GLY A 1 99 ? -8.051 0.870 -15.667 1.00 57.59 99 GLY A O 1
ATOM 742 N N . VAL A 1 100 ? -7.311 1.232 -13.582 1.00 53.66 100 VAL A N 1
ATOM 743 C CA . VAL A 1 100 ? -8.266 0.339 -12.881 1.00 53.66 100 VAL A CA 1
ATOM 744 C C . VAL A 1 100 ? -9.570 1.076 -12.506 1.00 53.66 100 VAL A C 1
ATOM 746 O O . VAL A 1 100 ? -10.106 0.886 -11.417 1.00 53.66 100 VAL A O 1
ATOM 749 N N . ARG A 1 101 ? -10.059 1.985 -13.358 1.00 40.97 101 ARG A N 1
ATOM 750 C CA . ARG A 1 101 ? -11.305 2.737 -13.108 1.00 40.97 101 ARG A CA 1
ATOM 751 C C . ARG A 1 101 ? -12.511 2.128 -13.799 1.00 40.97 101 ARG A C 1
ATOM 753 O O . ARG A 1 101 ? -12.378 1.779 -14.989 1.00 40.97 101 ARG A O 1
#

Secondary structure (DSSP, 8-state):
--------EEEEEEEETTEEEEEEEE---TTS-HHHHHHHHHHHHHHHHSB-TTS-BEEPPPHHHHHHHHHHTPPPP-EE---TT-GGG-HHHHHHHHT--

Sequence (101 aa):
MPTQHSATYDVAVVDLPEGRALVLSPTIPEDAPPAVREGIARRRITNTGGTCPCGARACLPNRATRRRAKRRGEMTRVHVEHAVDCPATDEALDAAMRGVR

Foldseek 3Di:
DDDDDDFDWDWDWAQDPVGIDIDTAGDQDPPDDPLLNQLSVQVVCCRHVQAGPQGKGKPFDDPVVVVVCVVVVHDGDIDIDGDPPHSVPDPSNVVVVVVPD

Radius of gyration: 15.26 Å; chains: 1; bounding box: 37×24×41 Å